Protein AF-A0A7G3GE17-F1 (afdb_monomer_lite)

Structure (mmCIF, N/CA/C/O backbone):
data_AF-A0A7G3GE17-F1
#
_entry.id   AF-A0A7G3GE17-F1
#
loop_
_atom_site.group_PDB
_atom_site.id
_atom_site.type_symbol
_atom_site.label_atom_id
_atom_site.label_alt_id
_atom_site.label_comp_id
_atom_site.label_asym_id
_atom_site.label_entity_id
_atom_site.label_seq_id
_atom_site.pdbx_PDB_ins_code
_atom_site.Cartn_x
_atom_site.Cartn_y
_atom_site.Cartn_z
_atom_site.occupancy
_atom_site.B_iso_or_equiv
_atom_site.auth_seq_id
_atom_site.auth_comp_id
_atom_site.auth_asym_id
_atom_site.auth_atom_id
_atom_site.pdbx_PDB_model_num
ATOM 1 N N . MET A 1 1 ? 46.575 -24.464 -3.277 1.00 41.38 1 MET A N 1
ATOM 2 C CA . MET A 1 1 ? 46.521 -23.223 -2.482 1.00 41.38 1 MET A CA 1
ATOM 3 C C . MET A 1 1 ? 45.056 -22.891 -2.321 1.00 41.38 1 MET A C 1
ATOM 5 O O . MET A 1 1 ? 44.423 -22.509 -3.297 1.00 41.38 1 MET A O 1
ATOM 9 N N . GLU A 1 2 ? 44.500 -23.187 -1.151 1.00 49.06 2 GLU A N 1
ATOM 10 C CA . GLU A 1 2 ? 43.127 -22.814 -0.815 1.00 49.06 2 GLU A CA 1
ATOM 11 C C . GLU A 1 2 ? 43.085 -21.288 -0.738 1.00 49.06 2 GLU A C 1
ATOM 13 O O . GLU A 1 2 ? 43.788 -20.676 0.062 1.00 49.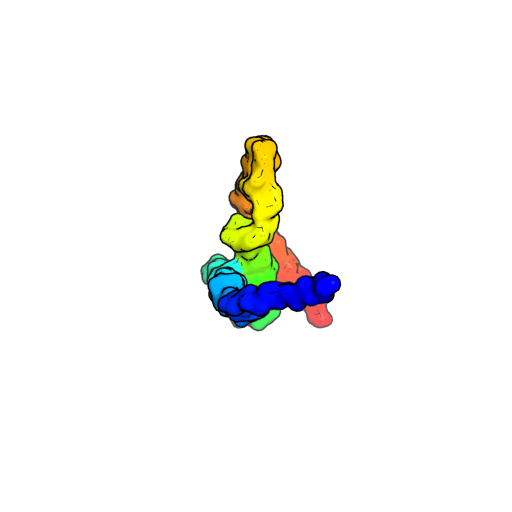06 2 GLU A O 1
ATOM 18 N N . ALA A 1 3 ? 42.363 -20.665 -1.666 1.00 56.28 3 ALA A N 1
ATOM 19 C CA . ALA A 1 3 ? 42.170 -19.229 -1.658 1.00 56.28 3 ALA A CA 1
ATOM 20 C C . ALA A 1 3 ? 41.215 -18.901 -0.506 1.00 56.28 3 ALA A C 1
ATOM 22 O O . ALA A 1 3 ? 40.001 -19.043 -0.654 1.00 56.28 3 ALA A O 1
ATOM 23 N N . GLU A 1 4 ? 41.753 -18.495 0.646 1.00 60.12 4 GLU A N 1
ATOM 24 C CA . GLU A 1 4 ? 40.946 -17.844 1.677 1.00 60.12 4 GLU A CA 1
ATOM 25 C C . GLU A 1 4 ? 40.173 -16.690 1.019 1.00 60.12 4 GLU A C 1
ATOM 27 O O . GLU A 1 4 ? 40.781 -15.849 0.339 1.00 60.12 4 GLU A O 1
ATOM 32 N N . PRO A 1 5 ? 38.835 -16.629 1.154 1.00 61.31 5 PRO A N 1
ATOM 33 C CA . PRO A 1 5 ? 38.090 -15.515 0.608 1.00 61.31 5 PRO A CA 1
ATOM 34 C C . PRO A 1 5 ? 38.575 -14.248 1.306 1.00 61.31 5 PRO A C 1
ATOM 36 O O . PRO A 1 5 ? 38.562 -14.142 2.532 1.00 61.31 5 PRO A O 1
ATOM 39 N N . ARG A 1 6 ? 39.026 -13.287 0.493 1.00 60.81 6 ARG A N 1
ATOM 40 C CA . ARG A 1 6 ? 39.413 -11.937 0.909 1.00 60.81 6 ARG A CA 1
ATOM 41 C C . ARG A 1 6 ? 38.375 -11.458 1.923 1.00 60.81 6 ARG A C 1
ATOM 43 O O . ARG A 1 6 ? 37.195 -11.427 1.589 1.00 60.81 6 ARG A O 1
ATOM 50 N N 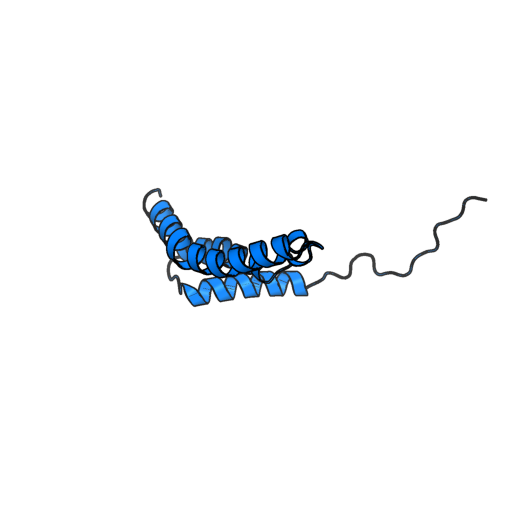. ASN A 1 7 ? 38.787 -11.127 3.144 1.00 60.44 7 ASN A N 1
ATOM 51 C CA . ASN A 1 7 ? 37.881 -10.578 4.147 1.00 60.44 7 ASN A CA 1
ATOM 52 C C . ASN A 1 7 ? 37.350 -9.239 3.604 1.00 60.44 7 ASN A C 1
ATOM 54 O O . ASN A 1 7 ? 38.025 -8.209 3.676 1.00 60.44 7 ASN A O 1
ATOM 58 N N . LEU A 1 8 ? 36.194 -9.278 2.930 1.00 62.47 8 LEU A N 1
ATOM 59 C CA . LEU A 1 8 ? 35.493 -8.095 2.468 1.00 62.47 8 LEU A CA 1
ATOM 60 C C . LEU A 1 8 ? 35.034 -7.403 3.745 1.00 62.47 8 LEU A C 1
ATOM 62 O O . LEU A 1 8 ? 34.080 -7.842 4.376 1.00 62.47 8 LEU A O 1
ATOM 66 N N . ASN A 1 9 ? 35.756 -6.349 4.123 1.00 57.22 9 ASN A N 1
ATOM 67 C CA . ASN A 1 9 ? 35.538 -5.479 5.279 1.00 57.22 9 ASN A CA 1
ATOM 68 C C . ASN A 1 9 ? 34.221 -4.677 5.136 1.00 57.22 9 ASN A C 1
ATOM 70 O O . ASN A 1 9 ? 34.176 -3.457 5.281 1.00 57.22 9 ASN A O 1
ATOM 74 N N . ILE A 1 10 ? 33.153 -5.357 4.724 1.00 62.47 10 ILE A N 1
ATOM 75 C CA . ILE A 1 10 ? 31.809 -4.851 4.535 1.00 62.47 10 ILE A CA 1
ATOM 76 C C . ILE A 1 10 ? 31.070 -5.178 5.829 1.00 62.47 10 ILE A C 1
ATOM 78 O O . ILE A 1 10 ? 31.028 -6.346 6.222 1.00 62.47 10 ILE A O 1
ATOM 82 N N . PRO A 1 11 ? 30.455 -4.194 6.500 1.00 63.25 11 PRO A N 1
ATOM 83 C CA . PRO A 1 11 ? 29.580 -4.494 7.620 1.00 63.25 11 PRO A CA 1
ATOM 84 C C . PRO A 1 11 ? 28.434 -5.385 7.121 1.00 63.25 11 PRO A C 1
ATOM 86 O O . PRO A 1 11 ? 27.567 -4.923 6.378 1.00 63.25 11 PRO A O 1
ATOM 89 N N . LEU A 1 12 ? 28.427 -6.661 7.526 1.00 60.25 12 LEU A N 1
ATOM 90 C CA . LEU A 1 12 ? 27.492 -7.685 7.035 1.00 60.25 12 LEU A CA 1
ATOM 91 C C . LEU A 1 12 ? 26.015 -7.427 7.391 1.00 60.25 12 LEU A C 1
ATOM 93 O O . LEU A 1 12 ? 25.143 -8.182 6.974 1.00 60.25 12 LEU A O 1
ATOM 97 N N . TYR A 1 13 ? 25.699 -6.368 8.136 1.00 56.84 13 TYR A N 1
ATOM 98 C CA . TYR A 1 13 ? 24.318 -5.977 8.394 1.00 56.84 13 TYR A CA 1
ATOM 99 C C . TYR A 1 13 ? 24.226 -4.497 8.779 1.00 56.84 13 TYR A C 1
ATOM 101 O O . TYR A 1 13 ? 24.068 -4.141 9.949 1.00 56.84 13 TYR A O 1
ATOM 109 N N . ARG A 1 14 ? 24.312 -3.589 7.800 1.00 59.12 14 ARG A N 1
ATOM 110 C CA . ARG A 1 14 ? 23.843 -2.217 8.027 1.00 59.12 14 ARG A CA 1
ATOM 111 C C . ARG A 1 14 ? 22.318 -2.261 8.017 1.00 59.12 14 ARG A C 1
ATOM 113 O O . ARG A 1 14 ? 21.707 -2.277 6.955 1.00 59.12 14 ARG A O 1
ATOM 120 N N . ARG A 1 15 ? 21.717 -2.356 9.207 1.00 60.91 15 ARG A N 1
ATOM 121 C CA . ARG A 1 15 ? 20.260 -2.368 9.385 1.00 60.91 15 ARG A CA 1
ATOM 122 C C . ARG A 1 15 ? 19.678 -1.120 8.723 1.00 60.91 15 ARG A C 1
ATOM 124 O O . ARG A 1 15 ? 19.896 -0.009 9.202 1.00 60.91 15 ARG A O 1
ATOM 131 N N . ASP A 1 16 ? 18.997 -1.309 7.599 1.00 68.06 16 ASP A N 1
ATOM 132 C CA . ASP A 1 16 ? 18.428 -0.213 6.826 1.00 68.06 16 ASP A CA 1
ATOM 133 C C . ASP A 1 16 ? 17.122 0.251 7.480 1.00 68.06 16 ASP A C 1
ATOM 135 O O . ASP A 1 16 ? 16.044 -0.314 7.284 1.00 68.06 16 ASP A O 1
ATOM 139 N N . TRP A 1 17 ? 17.237 1.266 8.333 1.00 72.44 17 TRP A N 1
ATOM 140 C CA . TRP A 1 17 ? 16.104 1.862 9.038 1.00 72.44 17 TRP A CA 1
ATOM 141 C C . TRP A 1 17 ? 15.135 2.574 8.093 1.00 72.44 17 TRP A C 1
ATOM 143 O O . TRP A 1 17 ? 13.973 2.757 8.453 1.00 72.44 17 TRP A O 1
ATOM 153 N N . ASN A 1 18 ? 15.564 2.927 6.877 1.00 73.25 18 ASN A N 1
ATOM 154 C CA . ASN A 1 18 ? 14.719 3.640 5.922 1.00 73.25 18 ASN A CA 1
ATOM 155 C C . ASN A 1 18 ? 13.505 2.803 5.508 1.00 73.25 18 ASN A C 1
ATOM 157 O O . ASN A 1 18 ? 12.409 3.342 5.382 1.00 73.25 18 ASN A O 1
ATOM 161 N N . GLY A 1 19 ? 13.665 1.481 5.381 1.00 69.75 19 GLY A N 1
ATOM 162 C CA . GLY A 1 19 ? 12.551 0.574 5.099 1.00 69.75 19 GLY A CA 1
ATOM 163 C C . GLY A 1 19 ? 11.508 0.551 6.221 1.00 69.75 19 GLY A C 1
ATOM 164 O O . GLY A 1 19 ? 10.310 0.567 5.948 1.00 69.75 19 GLY A O 1
ATOM 165 N N . LEU A 1 20 ? 11.951 0.587 7.483 1.00 75.56 20 LEU A N 1
ATOM 166 C CA . LEU A 1 20 ? 11.057 0.637 8.645 1.00 75.56 20 LEU A CA 1
ATOM 167 C C . LEU A 1 20 ? 10.319 1.976 8.734 1.00 75.56 20 LEU A C 1
ATOM 169 O O . LEU A 1 20 ? 9.100 1.986 8.897 1.00 75.56 20 LEU A O 1
ATOM 173 N N . TRP A 1 21 ? 11.026 3.097 8.567 1.00 78.31 21 TRP A N 1
ATOM 174 C CA . TRP A 1 21 ? 10.408 4.428 8.546 1.00 78.31 21 TRP A CA 1
ATOM 175 C C . TRP A 1 21 ? 9.404 4.580 7.411 1.00 78.31 21 TRP A C 1
ATOM 177 O O . TRP A 1 21 ? 8.358 5.197 7.593 1.00 78.31 21 TRP A O 1
ATOM 187 N N . PHE A 1 22 ? 9.686 3.974 6.262 1.00 79.06 22 PHE A N 1
ATOM 188 C CA . PHE A 1 22 ? 8.784 3.985 5.126 1.00 79.06 22 PHE A CA 1
ATOM 189 C C . PHE A 1 22 ? 7.501 3.182 5.394 1.00 79.06 22 PHE A C 1
ATOM 191 O O . PHE A 1 22 ? 6.405 3.656 5.096 1.00 79.06 22 PHE A O 1
ATOM 198 N N . VAL A 1 23 ? 7.610 2.002 6.016 1.00 78.38 23 VAL A N 1
ATOM 199 C CA . VAL A 1 23 ? 6.437 1.219 6.445 1.00 78.38 23 VAL A CA 1
ATOM 200 C C . VAL A 1 23 ? 5.606 2.011 7.456 1.00 78.38 23 VAL A C 1
ATOM 202 O O . VAL A 1 23 ? 4.396 2.150 7.277 1.00 78.38 23 VAL A O 1
ATOM 205 N N . LEU A 1 24 ? 6.245 2.605 8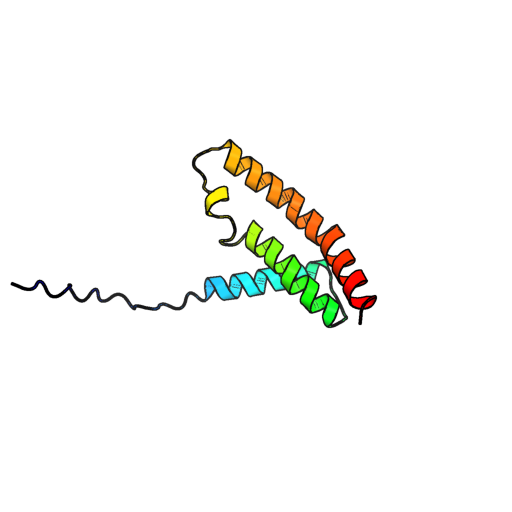.466 1.00 80.06 24 LEU A N 1
ATOM 206 C CA . LEU A 1 24 ? 5.555 3.438 9.454 1.00 80.06 24 LEU A CA 1
ATOM 207 C C . LEU A 1 24 ? 4.889 4.664 8.810 1.00 80.06 24 LEU A C 1
ATOM 209 O O . LEU A 1 24 ? 3.737 4.962 9.114 1.00 80.06 24 LEU A O 1
ATOM 213 N N . GLY A 1 25 ? 5.570 5.329 7.874 1.00 81.19 25 GLY A N 1
ATOM 214 C CA . GLY A 1 25 ? 5.025 6.450 7.108 1.00 81.19 25 GLY A CA 1
ATOM 215 C C . GLY A 1 25 ? 3.819 6.047 6.259 1.00 81.19 25 GLY A C 1
ATOM 216 O O . GLY A 1 25 ? 2.810 6.745 6.258 1.00 81.19 25 GLY A O 1
ATOM 217 N N . SER A 1 26 ? 3.871 4.883 5.607 1.00 80.56 26 SER A N 1
ATOM 218 C CA . SER A 1 26 ? 2.753 4.359 4.812 1.00 80.56 26 SER A CA 1
ATOM 219 C C . SER A 1 26 ? 1.516 4.067 5.670 1.00 80.56 26 SER A C 1
ATOM 221 O O . SER A 1 26 ? 0.399 4.431 5.295 1.00 80.56 26 SER A O 1
ATOM 223 N N . ALA A 1 27 ? 1.719 3.499 6.863 1.00 78.00 27 ALA A N 1
ATOM 224 C CA . ALA A 1 27 ? 0.656 3.262 7.832 1.00 78.00 27 ALA A CA 1
ATOM 225 C C . ALA A 1 27 ? 0.084 4.583 8.373 1.00 78.00 27 ALA A C 1
ATOM 227 O O . ALA A 1 27 ? -1.133 4.730 8.471 1.00 78.00 27 ALA A O 1
ATOM 228 N N . ALA A 1 28 ? 0.938 5.573 8.650 1.00 80.69 28 ALA A N 1
ATOM 229 C CA . ALA A 1 28 ? 0.516 6.901 9.085 1.00 80.69 28 ALA A CA 1
ATOM 230 C C . ALA A 1 28 ? -0.298 7.639 8.007 1.00 80.69 28 ALA A C 1
ATOM 232 O O . ALA A 1 28 ? -1.328 8.231 8.324 1.00 80.69 28 ALA A O 1
ATOM 233 N N . CYS A 1 29 ? 0.098 7.567 6.732 1.00 80.62 29 CYS A N 1
ATOM 234 C CA . CYS A 1 29 ? -0.669 8.133 5.617 1.00 80.62 29 CYS A CA 1
ATOM 235 C C . CYS A 1 29 ? -2.049 7.478 5.479 1.00 80.62 29 CYS A C 1
ATOM 237 O O . CYS A 1 29 ? -3.049 8.172 5.289 1.00 80.62 29 CYS A O 1
ATOM 239 N N . ALA A 1 30 ? -2.117 6.152 5.612 1.00 79.06 30 ALA A N 1
ATOM 240 C CA . ALA A 1 30 ? -3.378 5.422 5.596 1.00 79.06 30 ALA A CA 1
ATOM 241 C C . ALA A 1 30 ? -4.289 5.798 6.771 1.00 79.06 30 ALA A C 1
ATOM 243 O O . ALA A 1 30 ? -5.490 6.015 6.599 1.00 79.06 30 ALA A O 1
ATOM 244 N N . TRP A 1 31 ? -3.704 5.937 7.960 1.00 77.44 31 TRP A N 1
ATOM 245 C CA . TRP A 1 31 ? -4.417 6.385 9.147 1.00 77.44 31 TRP A CA 1
ATOM 246 C C . TRP A 1 31 ? -4.932 7.823 9.002 1.00 77.44 31 TRP A C 1
ATOM 248 O O . TRP A 1 31 ? -6.095 8.079 9.302 1.00 77.44 31 TRP A O 1
ATOM 258 N N . LEU A 1 32 ? -4.123 8.749 8.474 1.00 81.12 32 LEU A N 1
ATOM 259 C CA . LEU A 1 32 ? -4.523 10.142 8.230 1.00 81.12 32 LEU A CA 1
ATOM 260 C C . LEU A 1 32 ? -5.684 10.266 7.239 1.00 81.12 32 LEU A C 1
ATOM 262 O O . LEU A 1 32 ? -6.503 11.177 7.378 1.00 81.12 32 LEU A O 1
ATOM 266 N N . TRP A 1 33 ? -5.762 9.363 6.260 1.00 78.88 33 TRP A N 1
ATOM 267 C CA . TRP A 1 33 ? -6.845 9.337 5.280 1.00 78.88 33 TRP A CA 1
ATOM 268 C C . TRP A 1 33 ? -8.193 8.978 5.917 1.00 78.88 33 TRP A C 1
ATOM 270 O O . TRP A 1 33 ? -9.193 9.648 5.668 1.00 78.88 33 TRP A O 1
ATOM 280 N N . HIS A 1 34 ? -8.226 7.937 6.752 1.00 73.25 34 HIS A N 1
ATOM 281 C CA . HIS A 1 34 ? -9.473 7.416 7.324 1.00 73.25 34 HIS A CA 1
ATOM 282 C C . HIS A 1 34 ? -9.832 7.988 8.697 1.00 73.25 34 HIS A C 1
ATOM 284 O O . HIS A 1 34 ? -11.000 7.950 9.077 1.00 73.25 34 HIS A O 1
ATOM 290 N N . LYS A 1 35 ? -8.844 8.489 9.446 1.00 76.81 35 LYS A N 1
ATOM 291 C CA . LYS A 1 35 ? -8.962 8.934 10.846 1.00 76.81 35 LYS A CA 1
ATOM 292 C C . LYS A 1 35 ? -9.805 7.982 11.718 1.00 76.81 35 LYS A C 1
ATOM 294 O O . LYS A 1 35 ? -10.743 8.430 12.382 1.00 76.81 35 LYS A O 1
ATOM 299 N N . PRO A 1 36 ? -9.518 6.668 11.713 1.00 74.06 36 PRO A N 1
ATOM 300 C CA . PRO A 1 36 ? -10.307 5.708 12.471 1.00 74.06 36 PRO A CA 1
ATOM 301 C C . PRO A 1 36 ? -10.132 5.919 13.981 1.00 74.06 36 PRO A C 1
ATOM 303 O O . PRO A 1 36 ? -9.013 6.078 14.469 1.00 74.06 36 PRO A O 1
ATOM 306 N N . THR A 1 37 ? -11.239 5.881 14.725 1.00 75.38 37 THR A N 1
ATOM 307 C CA . THR A 1 37 ? -11.269 6.047 16.192 1.00 75.38 37 THR A CA 1
ATOM 308 C C . THR A 1 37 ? -11.366 4.720 16.950 1.00 75.38 37 THR A C 1
ATOM 310 O O . THR A 1 37 ? -11.025 4.654 18.126 1.00 75.38 37 THR A O 1
ATOM 313 N N . GLN A 1 38 ? -11.800 3.648 16.284 1.00 79.12 38 GLN A N 1
ATOM 314 C CA . GLN A 1 38 ? -11.905 2.305 16.858 1.00 79.12 38 GLN A CA 1
ATOM 315 C C . GLN A 1 38 ? -10.629 1.496 16.591 1.00 79.12 38 GLN A C 1
ATOM 317 O O . GLN A 1 38 ? -10.135 1.481 15.464 1.00 79.12 38 GLN A O 1
ATOM 322 N N . LEU A 1 39 ? -10.135 0.755 17.591 1.00 77.62 39 LEU A N 1
ATOM 323 C CA . LEU A 1 39 ? -8.947 -0.109 17.470 1.00 77.62 39 LEU A CA 1
ATOM 324 C C . LEU A 1 39 ? -8.959 -1.058 16.250 1.00 77.62 39 LEU A C 1
ATOM 326 O O . LEU A 1 39 ? -7.975 -1.042 15.509 1.00 77.62 39 LEU A O 1
ATOM 330 N N . PRO A 1 40 ? -10.032 -1.827 15.965 1.00 77.94 40 PRO A N 1
ATOM 331 C CA . PRO A 1 40 ? -10.067 -2.691 14.779 1.00 77.94 40 PRO A CA 1
ATOM 332 C C . PRO A 1 40 ? -10.051 -1.900 13.461 1.00 77.94 40 PRO A C 1
ATOM 334 O O . PRO A 1 40 ? -9.483 -2.341 12.468 1.00 77.94 40 PRO A O 1
ATOM 337 N N . ALA A 1 41 ? -10.621 -0.695 13.439 1.00 72.88 41 ALA A N 1
ATOM 338 C CA . ALA A 1 41 ? -10.581 0.168 12.262 1.00 72.88 41 ALA A CA 1
ATOM 339 C C . ALA A 1 41 ? -9.174 0.740 12.019 1.00 72.88 41 ALA A C 1
ATOM 341 O O . ALA A 1 41 ? -8.747 0.879 10.869 1.00 72.88 41 ALA A O 1
ATOM 342 N N . ILE A 1 42 ? -8.443 1.052 13.097 1.00 79.50 42 ILE A N 1
ATOM 343 C CA . ILE A 1 42 ? -7.052 1.517 13.048 1.00 79.50 42 ILE A CA 1
ATOM 344 C C . ILE A 1 42 ? -6.162 0.427 12.458 1.00 79.50 42 ILE A C 1
ATOM 346 O O . ILE A 1 42 ? -5.414 0.706 11.522 1.00 79.50 42 ILE A O 1
ATOM 350 N N . THR A 1 43 ? -6.258 -0.809 12.953 1.00 81.44 43 THR A N 1
ATOM 351 C CA . THR A 1 43 ? -5.421 -1.912 12.460 1.00 81.44 43 THR A CA 1
ATOM 352 C C . THR A 1 43 ? -5.697 -2.212 10.991 1.00 81.44 43 THR A C 1
ATOM 354 O O . THR A 1 43 ? -4.748 -2.299 10.215 1.00 81.44 43 THR A O 1
ATOM 357 N N . ILE A 1 44 ? -6.963 -2.274 10.569 1.00 80.75 44 ILE A N 1
ATOM 358 C CA . ILE A 1 44 ? -7.323 -2.503 9.159 1.00 80.75 44 ILE A CA 1
ATOM 359 C C . ILE A 1 44 ? -6.807 -1.366 8.271 1.00 80.75 44 ILE A C 1
ATOM 361 O O . ILE A 1 44 ? -6.188 -1.630 7.241 1.00 80.75 44 ILE A O 1
ATOM 365 N N . SER A 1 45 ? -6.994 -0.107 8.675 1.00 7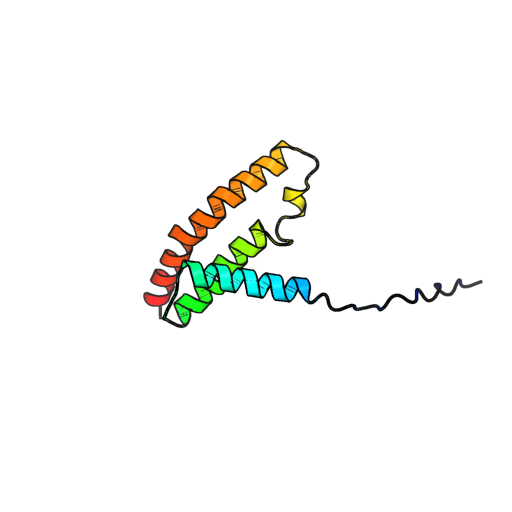9.50 45 SER A N 1
ATOM 366 C CA . SER A 1 45 ? -6.533 1.047 7.889 1.00 79.50 45 SER A CA 1
ATOM 367 C C . SER A 1 45 ? -5.009 1.074 7.769 1.00 79.50 45 SER A C 1
ATOM 369 O O . SER A 1 45 ? -4.480 1.236 6.672 1.00 79.50 45 SER A O 1
ATOM 371 N N . CYS A 1 46 ? -4.289 0.855 8.871 1.00 81.38 46 CYS A N 1
ATOM 372 C CA . CYS A 1 46 ? -2.828 0.839 8.881 1.00 81.38 46 CYS A CA 1
ATOM 373 C C . CYS A 1 46 ? -2.252 -0.344 8.099 1.00 81.38 46 CYS A C 1
ATOM 375 O O . CYS A 1 46 ? -1.278 -0.167 7.374 1.00 81.38 46 CYS A O 1
ATOM 377 N N . VAL A 1 47 ? -2.840 -1.537 8.218 1.00 83.19 47 VAL A N 1
ATOM 378 C CA . VAL A 1 47 ? -2.341 -2.737 7.534 1.00 83.19 47 VAL A CA 1
ATOM 379 C C . VAL A 1 47 ? -2.709 -2.696 6.058 1.00 83.19 47 VAL A C 1
ATOM 381 O O . VAL A 1 47 ? -1.824 -2.726 5.215 1.00 83.19 47 VAL A O 1
ATOM 384 N N . VAL A 1 48 ? -3.993 -2.588 5.720 1.00 84.19 48 VAL A N 1
ATOM 385 C CA . VAL A 1 48 ? -4.463 -2.674 4.328 1.00 84.19 48 VAL A CA 1
ATOM 386 C C . VAL A 1 48 ? -4.105 -1.409 3.555 1.00 84.19 48 VAL A C 1
ATOM 388 O O . VAL A 1 48 ? -3.564 -1.480 2.452 1.00 84.19 48 VAL A O 1
ATOM 391 N N . GLY A 1 49 ? -4.350 -0.244 4.151 1.00 81.38 49 GLY A N 1
ATOM 392 C CA . GLY A 1 49 ? -4.005 1.033 3.541 1.00 81.38 49 GLY A CA 1
ATOM 393 C C . GLY A 1 49 ? -2.497 1.287 3.520 1.00 81.38 49 GLY A C 1
ATOM 394 O O . GLY A 1 49 ? -1.970 1.757 2.511 1.00 81.38 49 GLY A O 1
ATOM 395 N N . GLY A 1 50 ? -1.778 0.920 4.587 1.00 80.62 50 GLY A N 1
ATOM 396 C CA . GLY A 1 50 ? -0.315 0.993 4.607 1.00 80.62 50 GLY A CA 1
ATOM 397 C C . GLY A 1 50 ? 0.314 0.059 3.579 1.00 80.62 50 GLY A C 1
ATOM 398 O O . GLY A 1 50 ? 1.215 0.474 2.857 1.00 80.62 50 GLY A O 1
ATOM 399 N N . LEU A 1 51 ? -0.217 -1.156 3.407 1.00 82.94 51 LEU A N 1
ATOM 400 C CA . LEU A 1 51 ? 0.224 -2.087 2.367 1.00 82.94 51 LEU A CA 1
ATOM 401 C C . LEU A 1 51 ? -0.041 -1.543 0.956 1.00 82.94 51 LEU A C 1
ATOM 403 O O . LEU A 1 51 ? 0.830 -1.650 0.095 1.00 82.94 51 LEU A O 1
ATOM 407 N N . ALA A 1 52 ? -1.187 -0.900 0.718 1.00 83.31 52 ALA A N 1
ATOM 408 C CA . ALA A 1 52 ? -1.472 -0.250 -0.562 1.00 83.31 52 ALA A CA 1
ATOM 409 C C . ALA A 1 52 ? -0.446 0.854 -0.884 1.00 83.31 52 ALA A C 1
ATOM 411 O O . ALA A 1 52 ? 0.113 0.885 -1.983 1.00 83.31 52 ALA A O 1
ATOM 412 N N . PHE A 1 53 ? -0.125 1.710 0.090 1.00 81.25 53 PHE A N 1
ATOM 413 C CA . PHE A 1 53 ? 0.926 2.720 -0.063 1.00 81.25 53 PHE A CA 1
ATOM 414 C C . PHE A 1 53 ? 2.323 2.108 -0.186 1.00 81.25 53 PHE A C 1
ATOM 416 O O . PHE A 1 53 ? 3.145 2.610 -0.953 1.00 81.25 53 PHE A O 1
ATOM 423 N N . TRP A 1 54 ? 2.593 1.003 0.506 1.00 81.94 54 TRP A N 1
ATOM 424 C CA . TRP A 1 54 ? 3.865 0.298 0.412 1.00 81.94 54 TRP A CA 1
ATOM 425 C C . TRP A 1 54 ? 4.086 -0.330 -0.965 1.00 81.94 54 TRP A C 1
ATOM 427 O O . TRP A 1 54 ? 5.183 -0.244 -1.520 1.00 81.94 54 TRP A O 1
ATOM 437 N N . LEU A 1 55 ? 3.036 -0.887 -1.566 1.00 81.12 55 LEU A N 1
ATOM 438 C CA . LEU A 1 55 ? 3.063 -1.371 -2.944 1.00 81.12 55 LEU A CA 1
ATOM 439 C C . LEU A 1 55 ? 3.204 -0.223 -3.949 1.00 81.12 55 LEU A C 1
ATOM 441 O O . LEU A 1 55 ? 3.905 -0.368 -4.949 1.00 81.12 55 LEU A O 1
ATOM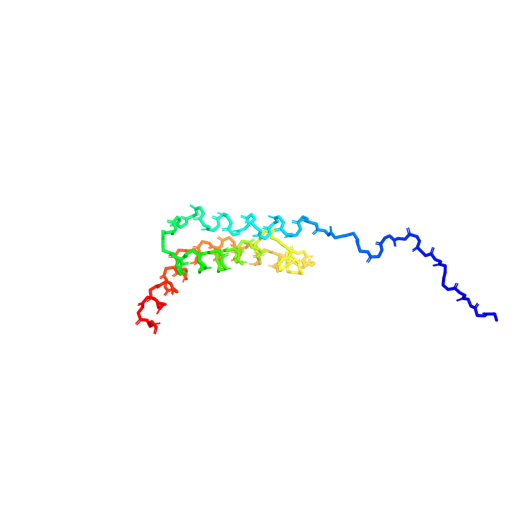 445 N N . ALA A 1 56 ? 2.590 0.932 -3.688 1.00 80.31 56 ALA A N 1
ATOM 446 C CA . ALA A 1 56 ? 2.614 2.064 -4.610 1.00 80.31 56 ALA A CA 1
ATOM 447 C C . ALA A 1 56 ? 3.926 2.851 -4.594 1.00 80.31 56 ALA A C 1
ATOM 449 O O . ALA A 1 56 ? 4.531 3.087 -5.641 1.00 80.31 56 ALA A O 1
ATOM 450 N N . LEU A 1 57 ? 4.394 3.220 -3.409 1.00 76.75 57 LEU A N 1
ATOM 451 C CA . LEU A 1 57 ? 5.512 4.142 -3.208 1.00 76.75 57 LEU A CA 1
ATOM 452 C C . LEU A 1 57 ? 6.767 3.442 -2.670 1.00 76.75 57 LEU A C 1
ATOM 454 O O . LEU A 1 57 ? 7.859 3.994 -2.756 1.00 76.75 57 LEU A O 1
ATOM 458 N N . GLY A 1 58 ? 6.616 2.240 -2.115 1.00 75.69 58 GLY A N 1
ATOM 459 C CA . GLY A 1 58 ? 7.711 1.474 -1.532 1.00 75.69 58 GLY A CA 1
ATOM 460 C C . GLY A 1 58 ? 8.358 0.494 -2.505 1.00 75.69 58 GLY A C 1
ATOM 461 O O . GLY A 1 58 ? 8.073 0.517 -3.707 1.00 75.69 58 GLY A O 1
ATOM 462 N N . PRO A 1 59 ? 9.202 -0.415 -1.979 1.00 75.06 59 PRO A N 1
ATOM 463 C CA . PRO A 1 59 ? 9.874 -1.435 -2.780 1.00 75.06 59 PRO A CA 1
ATOM 464 C C . PRO A 1 59 ? 8.912 -2.487 -3.350 1.00 75.06 59 PRO A C 1
ATOM 466 O O . PRO A 1 59 ? 9.296 -3.287 -4.210 1.00 75.06 59 PRO A O 1
ATOM 469 N N . GLY A 1 60 ? 7.657 -2.494 -2.892 1.00 72.12 60 GLY A N 1
ATOM 470 C CA . GLY A 1 60 ? 6.614 -3.331 -3.453 1.00 72.12 60 GLY A CA 1
ATOM 471 C C . GLY A 1 60 ? 6.449 -3.079 -4.952 1.00 72.12 60 GLY A C 1
ATOM 472 O O . GLY A 1 60 ? 6.459 -1.943 -5.418 1.00 72.12 60 GLY A O 1
ATOM 473 N N . LEU A 1 61 ? 6.336 -4.162 -5.723 1.00 79.62 61 LEU A N 1
ATOM 474 C CA . LEU A 1 61 ? 6.195 -4.137 -7.185 1.00 79.62 61 LEU A CA 1
ATOM 475 C C . LEU A 1 61 ? 7.342 -3.439 -7.947 1.00 79.62 61 LEU A C 1
ATOM 477 O O . LEU A 1 61 ? 7.181 -3.176 -9.137 1.00 79.62 61 LEU A O 1
ATOM 481 N N . ASN A 1 62 ? 8.516 -3.197 -7.342 1.00 83.19 62 ASN A N 1
ATOM 482 C CA . ASN A 1 62 ? 9.661 -2.583 -8.040 1.00 83.19 62 ASN A CA 1
ATOM 483 C C . ASN A 1 62 ? 10.025 -3.307 -9.343 1.00 83.19 62 ASN A C 1
ATOM 485 O O . ASN A 1 62 ? 10.296 -2.662 -10.353 1.00 83.19 62 ASN A O 1
ATOM 489 N N . ARG A 1 63 ? 9.934 -4.642 -9.352 1.00 81.38 63 ARG A N 1
ATOM 490 C CA . ARG A 1 63 ? 10.136 -5.463 -10.555 1.00 81.38 63 ARG A CA 1
ATOM 491 C C . ARG A 1 63 ? 9.242 -5.041 -11.729 1.00 81.38 63 ARG A C 1
ATOM 493 O O . ARG A 1 63 ? 9.669 -5.117 -12.873 1.00 81.38 63 ARG A O 1
ATOM 500 N N . PHE A 1 64 ? 8.017 -4.600 -11.453 1.00 83.19 64 PHE A N 1
ATOM 501 C CA . PHE A 1 64 ? 7.054 -4.169 -12.467 1.00 83.19 64 PHE A CA 1
ATOM 502 C C . PHE A 1 64 ? 7.160 -2.665 -12.766 1.00 83.19 64 PHE A C 1
ATOM 504 O O . PHE A 1 64 ? 7.033 -2.256 -13.918 1.00 83.19 64 PHE A O 1
ATOM 511 N N . LYS A 1 65 ? 7.481 -1.840 -11.757 1.00 82.25 65 LYS A N 1
ATOM 512 C CA . LYS A 1 65 ? 7.701 -0.386 -11.910 1.00 82.25 65 LYS A CA 1
ATOM 513 C C . LYS A 1 65 ? 8.919 -0.046 -12.774 1.00 82.25 65 LYS A C 1
ATOM 515 O O . LYS A 1 65 ? 8.899 0.952 -13.497 1.00 82.25 65 LYS A O 1
ATOM 520 N N . TYR A 1 66 ? 9.959 -0.873 -12.702 1.00 87.19 66 TYR A N 1
ATOM 521 C CA . TYR A 1 66 ? 11.211 -0.712 -13.448 1.00 87.19 66 TYR A CA 1
ATOM 522 C C . TYR A 1 66 ? 11.376 -1.755 -14.557 1.00 87.19 66 TYR A C 1
ATOM 524 O O . TYR A 1 66 ? 12.486 -1.994 -15.014 1.00 87.19 66 TYR A O 1
ATOM 532 N N . HIS A 1 67 ? 10.284 -2.390 -14.986 1.00 88.69 67 HIS A N 1
ATOM 533 C CA . HIS A 1 67 ? 10.332 -3.385 -16.050 1.00 88.69 67 HIS A CA 1
ATOM 534 C C . HIS A 1 67 ? 10.791 -2.757 -17.376 1.00 88.69 67 HIS A C 1
ATOM 536 O O . HIS A 1 67 ? 10.335 -1.676 -17.729 1.00 88.69 67 HIS A O 1
ATOM 542 N N . ASP A 1 68 ? 11.606 -3.452 -18.170 1.00 88.94 68 ASP A N 1
ATOM 543 C CA . ASP A 1 68 ? 12.109 -2.909 -19.448 1.00 88.94 68 ASP A CA 1
ATOM 544 C C . ASP A 1 68 ? 10.998 -2.533 -20.447 1.00 88.94 68 ASP A C 1
ATOM 546 O O . ASP A 1 68 ? 11.149 -1.626 -21.264 1.00 88.94 68 ASP A O 1
ATOM 550 N N . SER A 1 69 ? 9.840 -3.197 -20.358 1.00 89.56 69 SER A N 1
ATOM 551 C CA . SER A 1 69 ? 8.683 -2.908 -21.197 1.00 89.56 69 SER A CA 1
ATOM 552 C C . SER A 1 69 ? 7.930 -1.688 -20.677 1.00 89.56 69 SER A C 1
ATOM 554 O O . SER A 1 69 ? 7.356 -1.695 -19.583 1.00 89.56 69 SER A O 1
ATOM 556 N N . PHE A 1 70 ? 7.862 -0.653 -21.512 1.00 89.00 70 PHE A N 1
ATOM 557 C CA . PHE A 1 70 ? 7.121 0.576 -21.231 1.00 89.00 70 PHE A CA 1
ATOM 558 C C . PHE A 1 70 ? 5.643 0.317 -20.911 1.00 89.00 70 PHE A C 1
ATOM 560 O O . PHE A 1 70 ? 5.091 0.946 -20.010 1.00 89.00 70 PHE A O 1
ATOM 567 N N . ILE A 1 71 ? 5.021 -0.647 -21.597 1.00 92.88 71 ILE A N 1
ATOM 568 C CA . ILE A 1 71 ? 3.611 -1.010 -21.400 1.00 92.88 71 ILE A CA 1
ATOM 569 C C . ILE A 1 71 ? 3.390 -1.538 -19.981 1.00 92.88 71 ILE A C 1
ATOM 571 O O . ILE A 1 71 ? 2.447 -1.127 -19.311 1.00 92.88 71 ILE A O 1
ATOM 575 N N . VAL A 1 72 ? 4.282 -2.405 -19.492 1.00 87.56 72 VAL A N 1
ATOM 576 C CA . VAL A 1 72 ? 4.180 -2.982 -18.143 1.00 87.56 72 VAL A CA 1
ATOM 577 C C . VAL A 1 72 ? 4.377 -1.905 -17.077 1.00 87.56 72 VAL A C 1
ATOM 579 O O . VAL A 1 72 ? 3.629 -1.866 -16.098 1.00 87.56 72 VAL A O 1
ATOM 582 N N . ARG A 1 73 ? 5.324 -0.981 -17.286 1.00 86.94 73 ARG A N 1
ATOM 583 C CA . ARG A 1 73 ? 5.541 0.159 -16.381 1.00 86.94 73 ARG A CA 1
ATOM 584 C C . ARG A 1 73 ? 4.308 1.051 -16.292 1.00 86.94 73 ARG A C 1
ATOM 586 O O . ARG A 1 73 ? 3.877 1.377 -15.188 1.00 86.94 73 ARG A O 1
ATOM 593 N N . TRP A 1 74 ? 3.716 1.402 -17.433 1.00 88.25 74 TRP A N 1
ATOM 594 C CA . TRP A 1 74 ? 2.502 2.218 -17.479 1.00 88.25 74 TRP A CA 1
ATOM 595 C C . TRP A 1 74 ? 1.292 1.513 -16.887 1.00 88.25 74 TRP A C 1
ATOM 597 O O . TRP A 1 74 ? 0.584 2.114 -16.085 1.00 88.25 74 TRP A O 1
ATOM 607 N N . ALA A 1 75 ? 1.083 0.239 -17.214 1.00 89.25 75 ALA A N 1
ATOM 608 C CA . ALA A 1 75 ? 0.008 -0.552 -16.628 1.00 89.25 75 ALA A CA 1
ATOM 609 C C . ALA A 1 75 ? 0.139 -0.610 -15.100 1.00 89.25 75 ALA A C 1
ATOM 611 O O . ALA A 1 75 ? -0.838 -0.392 -14.390 1.00 89.25 75 ALA A O 1
ATOM 612 N N . THR A 1 76 ? 1.358 -0.812 -14.591 1.00 88.56 76 THR A N 1
ATOM 613 C CA . THR A 1 76 ? 1.638 -0.805 -13.148 1.00 88.56 76 THR A CA 1
ATOM 614 C C . THR A 1 76 ? 1.368 0.569 -12.539 1.00 88.56 76 THR A C 1
ATOM 616 O O . THR A 1 76 ? 0.734 0.662 -11.494 1.00 88.56 76 THR A O 1
ATOM 619 N N . PHE A 1 77 ? 1.802 1.647 -13.190 1.00 85.94 77 PHE A N 1
ATOM 620 C CA . PHE A 1 77 ? 1.572 3.010 -12.713 1.00 85.94 77 PHE A CA 1
ATOM 621 C C . PHE A 1 77 ? 0.080 3.357 -12.640 1.00 85.94 77 PHE A C 1
ATOM 623 O O . PHE A 1 77 ? -0.395 3.824 -11.605 1.00 85.94 77 PHE A O 1
ATOM 630 N N . VAL A 1 78 ? -0.678 3.060 -13.698 1.00 89.44 78 VAL A N 1
ATOM 631 C CA . VAL A 1 78 ? -2.134 3.266 -13.740 1.00 89.44 78 VAL A CA 1
ATOM 632 C C . VAL A 1 78 ? -2.830 2.401 -12.690 1.00 89.44 78 VAL A C 1
ATOM 634 O O . VAL A 1 78 ? -3.681 2.901 -11.955 1.00 89.44 78 VAL A O 1
ATOM 637 N N . ALA A 1 79 ? -2.433 1.133 -12.557 1.00 87.94 79 ALA A N 1
ATOM 638 C CA . ALA A 1 79 ? -2.973 0.237 -11.540 1.00 87.94 79 ALA A CA 1
ATOM 639 C C . ALA A 1 79 ? -2.730 0.761 -10.119 1.00 87.94 79 ALA A C 1
ATOM 641 O O . ALA A 1 79 ? -3.601 0.618 -9.269 1.00 87.94 79 ALA A O 1
ATOM 642 N N . LEU A 1 80 ? -1.593 1.408 -9.852 1.00 87.12 80 LEU A N 1
ATOM 643 C CA . LEU A 1 80 ? -1.312 2.015 -8.550 1.00 87.12 80 LEU A CA 1
ATOM 644 C C . LEU A 1 80 ? -2.123 3.297 -8.321 1.00 87.12 80 LEU A C 1
ATOM 646 O O . LEU A 1 80 ? -2.702 3.458 -7.246 1.00 87.12 80 LEU A O 1
ATOM 650 N N . ILE A 1 81 ? -2.219 4.175 -9.324 1.00 86.38 81 ILE A N 1
ATOM 651 C CA . ILE A 1 81 ? -3.004 5.418 -9.236 1.00 86.38 81 ILE A CA 1
ATOM 652 C C . ILE A 1 81 ? -4.485 5.135 -9.010 1.00 86.38 81 ILE A C 1
ATOM 654 O O . ILE A 1 81 ? -5.124 5.858 -8.254 1.00 86.38 81 ILE A O 1
ATOM 658 N N . VAL A 1 82 ? -5.041 4.113 -9.659 1.00 88.50 82 VAL A N 1
ATOM 659 C CA . VAL A 1 82 ? -6.461 3.757 -9.520 1.00 88.50 82 VAL A CA 1
ATOM 660 C C . VAL A 1 82 ? -6.679 2.824 -8.328 1.00 88.50 82 VAL A C 1
ATOM 662 O O . VAL A 1 82 ? -7.646 2.975 -7.581 1.00 88.50 82 VAL A O 1
ATOM 665 N N . GLY A 1 83 ? -5.761 1.883 -8.114 1.00 85.62 83 GLY A N 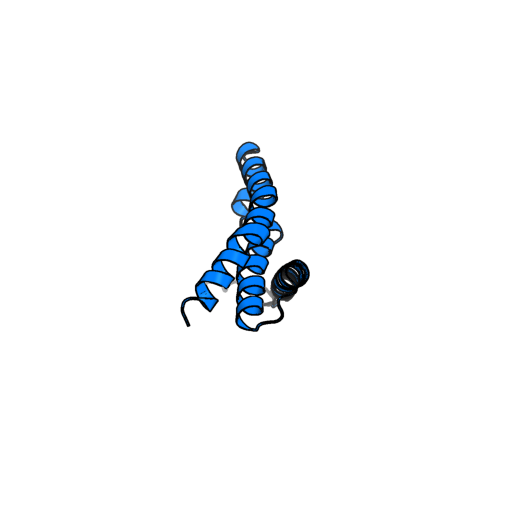1
ATOM 666 C CA . GLY A 1 83 ? -5.859 0.850 -7.090 1.00 85.62 83 GLY A CA 1
ATOM 667 C C . GLY A 1 83 ? -5.744 1.392 -5.671 1.00 85.62 83 GLY A C 1
ATOM 668 O O . GLY A 1 83 ? -6.530 0.987 -4.821 1.00 85.62 83 GLY A O 1
ATOM 669 N N . VAL A 1 84 ? -4.836 2.338 -5.397 1.00 84.00 84 VAL A N 1
ATOM 670 C CA . VAL A 1 84 ? -4.693 2.897 -4.039 1.00 84.00 84 VAL A CA 1
ATOM 671 C C . VAL A 1 84 ? -5.967 3.630 -3.592 1.00 84.00 84 VAL A C 1
ATOM 673 O O . VAL A 1 84 ? -6.501 3.278 -2.538 1.00 84.00 84 VAL A O 1
ATOM 676 N N . PRO A 1 85 ? -6.537 4.574 -4.369 1.00 84.69 85 PRO A N 1
ATOM 677 C CA . PRO A 1 85 ? -7.809 5.199 -4.020 1.00 84.69 85 PRO A CA 1
ATOM 678 C C . PRO A 1 85 ? -8.961 4.201 -3.949 1.00 84.69 85 PRO A C 1
ATOM 680 O O . PRO A 1 85 ? -9.825 4.352 -3.091 1.00 84.69 85 PRO A O 1
ATOM 683 N N . PHE A 1 86 ? -8.987 3.185 -4.817 1.00 87.81 86 PHE A N 1
ATOM 684 C CA . PHE A 1 86 ? -10.019 2.151 -4.779 1.00 87.81 86 PHE A CA 1
ATOM 685 C C . PHE A 1 86 ? -9.970 1.349 -3.472 1.00 87.81 86 PHE A C 1
ATOM 687 O O . PHE A 1 86 ? -10.990 1.209 -2.795 1.00 87.81 86 PHE A O 1
ATOM 694 N N . VAL A 1 87 ? -8.782 0.886 -3.076 1.00 84.56 87 VAL A N 1
ATOM 695 C CA . VAL A 1 87 ? -8.568 0.150 -1.824 1.00 84.56 87 VAL A CA 1
ATOM 696 C C . VAL A 1 87 ? -8.969 1.002 -0.623 1.00 84.56 87 VAL A C 1
ATOM 698 O O . VAL A 1 87 ? -9.727 0.538 0.226 1.00 84.56 87 VAL A O 1
ATOM 701 N N . MET A 1 88 ? -8.542 2.264 -0.579 1.00 81.88 88 MET A N 1
ATOM 702 C CA . MET A 1 88 ? -8.914 3.159 0.518 1.00 81.88 88 MET A CA 1
ATOM 703 C C . MET A 1 88 ? -10.414 3.446 0.540 1.00 81.88 88 MET A C 1
ATOM 705 O O . MET A 1 88 ? -11.054 3.396 1.582 1.00 81.88 88 MET A O 1
ATOM 709 N N . ARG A 1 89 ? -11.024 3.733 -0.608 1.00 83.81 89 ARG A N 1
ATOM 710 C CA . ARG A 1 89 ? -12.414 4.196 -0.650 1.00 83.81 89 ARG A CA 1
ATOM 711 C C . ARG A 1 89 ? -13.441 3.076 -0.495 1.00 83.81 89 ARG A C 1
ATOM 713 O O . ARG A 1 89 ? -14.529 3.351 -0.001 1.00 83.81 89 ARG A O 1
ATOM 720 N N . TRP A 1 90 ? -13.111 1.853 -0.902 1.00 84.25 90 TRP A N 1
ATOM 721 C CA . TRP A 1 90 ? -14.060 0.737 -0.936 1.00 84.25 90 TRP A CA 1
ATOM 722 C C . TRP A 1 90 ? -13.628 -0.440 -0.069 1.00 84.25 90 TRP A C 1
ATOM 724 O O . TRP A 1 90 ? -14.425 -0.929 0.727 1.00 84.25 90 TRP A O 1
ATOM 734 N N . LEU A 1 91 ? -12.371 -0.879 -0.171 1.00 81.62 91 LEU A N 1
ATOM 735 C CA . LEU A 1 91 ? -11.917 -2.096 0.506 1.00 81.62 91 LEU A CA 1
ATOM 736 C C . LEU A 1 91 ? -11.778 -1.904 2.024 1.00 81.62 91 LEU A C 1
ATOM 738 O O . LEU A 1 91 ? -12.244 -2.747 2.784 1.00 81.62 91 LEU A O 1
ATOM 742 N N . VAL A 1 92 ? -11.178 -0.797 2.475 1.00 80.50 92 VAL A N 1
ATOM 743 C CA . VAL A 1 92 ? -10.994 -0.518 3.914 1.00 80.50 92 VAL A CA 1
ATOM 744 C C . VAL A 1 92 ? -12.341 -0.393 4.654 1.00 80.50 92 VAL A C 1
ATOM 746 O O . VAL A 1 92 ? -12.505 -1.065 5.674 1.00 80.50 92 VAL A O 1
ATOM 749 N N . PRO A 1 93 ? -13.340 0.366 4.156 1.00 79.69 93 PRO A N 1
ATOM 750 C CA . PRO A 1 93 ? -14.665 0.415 4.775 1.00 79.69 93 PRO A CA 1
ATOM 751 C C . PRO A 1 93 ? -15.405 -0.928 4.763 1.00 79.69 93 PRO A C 1
ATOM 753 O O . PRO A 1 93 ? -16.050 -1.266 5.751 1.00 79.69 93 PRO A O 1
ATOM 756 N N . LEU A 1 94 ? -15.299 -1.706 3.677 1.00 83.25 94 LEU A N 1
ATOM 757 C CA . LEU A 1 94 ? -15.907 -3.042 3.593 1.00 83.25 94 LEU A CA 1
ATOM 758 C C . LEU A 1 94 ? -15.296 -4.020 4.598 1.00 83.25 94 LEU A C 1
ATOM 760 O O . LEU A 1 94 ? -16.007 -4.793 5.232 1.00 83.25 94 LEU A O 1
ATOM 764 N N . LEU A 1 95 ? -13.975 -3.989 4.765 1.00 80.38 95 LEU A N 1
ATOM 765 C CA . LEU A 1 95 ? -13.301 -4.827 5.753 1.00 80.38 95 LEU A CA 1
ATOM 766 C C . LEU A 1 95 ? -13.673 -4.412 7.175 1.00 80.38 95 LEU A C 1
ATOM 768 O O . LEU A 1 95 ? -13.873 -5.274 8.028 1.00 80.38 95 LEU A O 1
ATOM 772 N N . HIS A 1 96 ? -13.818 -3.110 7.430 1.00 79.56 96 HIS A N 1
ATOM 773 C CA . HIS A 1 96 ? -14.292 -2.627 8.724 1.00 79.56 96 HIS A CA 1
ATOM 774 C C . HIS A 1 96 ? -15.718 -3.103 9.022 1.00 79.56 96 HIS A C 1
ATOM 776 O O . HIS A 1 96 ? -15.950 -3.648 10.100 1.00 79.56 96 HIS A O 1
ATOM 782 N N . SER A 1 97 ? -16.650 -2.992 8.070 1.00 78.88 97 SER A N 1
ATOM 783 C CA . SER A 1 97 ? -18.024 -3.473 8.271 1.00 78.88 97 SER A CA 1
ATOM 784 C C . SER A 1 97 ? -18.100 -4.992 8.443 1.00 78.88 97 SER A C 1
ATOM 786 O O . SER A 1 97 ? -18.884 -5.473 9.262 1.00 78.88 97 SER A O 1
ATOM 788 N N . TYR A 1 98 ? -17.259 -5.755 7.742 1.00 80.31 98 TYR A N 1
ATOM 789 C CA . TYR A 1 98 ? -17.183 -7.209 7.888 1.00 80.31 98 TYR A CA 1
ATOM 790 C C . TYR A 1 98 ? -16.679 -7.637 9.273 1.00 80.31 98 TYR A C 1
ATOM 792 O O . TYR A 1 98 ? -17.256 -8.529 9.892 1.00 80.31 98 TYR A O 1
ATOM 800 N N . VAL A 1 99 ? -15.638 -6.973 9.785 1.00 76.69 99 VAL A N 1
ATOM 801 C CA . VAL A 1 99 ? -15.064 -7.268 11.109 1.00 76.69 99 VAL A CA 1
ATOM 802 C C . VAL A 1 99 ? -15.995 -6.837 12.242 1.00 76.69 99 VAL A C 1
ATOM 804 O O . VAL A 1 99 ? -16.086 -7.522 13.250 1.00 76.69 99 VAL A O 1
ATOM 807 N N . VAL A 1 100 ? -16.733 -5.735 12.084 1.00 72.50 100 VAL A N 1
ATOM 808 C CA . VAL A 1 100 ? -17.724 -5.311 13.089 1.00 72.50 100 VAL A CA 1
ATOM 809 C C . VAL A 1 100 ? -18.962 -6.219 13.096 1.00 72.50 100 VAL A C 1
ATOM 811 O O . VAL A 1 100 ? -19.578 -6.394 14.143 1.00 72.50 100 VAL A O 1
ATOM 814 N N . SER A 1 101 ? -19.336 -6.803 11.953 1.00 72.12 101 SER A N 1
ATOM 815 C CA . SER A 1 101 ? -20.505 -7.694 11.849 1.00 72.12 101 SER A CA 1
ATOM 816 C C . SER A 1 101 ? -20.235 -9.149 12.246 1.00 72.12 101 SER A C 1
ATOM 818 O O . SER A 1 101 ? -21.190 -9.867 12.532 1.00 72.12 101 SER A O 1
ATOM 820 N N . ASN A 1 102 ? -18.970 -9.576 12.302 1.00 61.75 102 ASN A N 1
ATOM 821 C CA . ASN A 1 102 ? -18.556 -10.920 12.715 1.00 61.75 102 ASN A CA 1
ATOM 822 C C . ASN A 1 102 ? -17.562 -10.813 13.889 1.00 61.75 102 ASN A C 1
ATOM 824 O O . ASN A 1 102 ? -16.354 -10.861 13.644 1.00 61.75 102 ASN A O 1
ATOM 828 N N . PRO A 1 103 ? -18.051 -10.584 15.125 1.00 56.41 103 PRO A N 1
ATOM 829 C CA . PRO A 1 103 ? -17.206 -10.456 16.311 1.00 56.41 103 PRO A CA 1
ATOM 830 C C . PRO A 1 103 ? -16.516 -11.765 16.715 1.00 56.41 103 PRO A C 1
ATOM 832 O O . PRO A 1 103 ? -17.108 -12.849 16.504 1.00 56.41 103 PRO A O 1
#

Secondary structure (DSSP, 8-state):
-----------TT---HHHHHHHHHHHHHHHHHH---SHHHHHHIIIIIHHHHHHHHSSTTHHHHT-S-HHHHHHHHHHHHHHHHHIIIIIHHHHHHHHHH--

Foldseek 3Di:
DPPDPDPPPDPPDPPPCVQVVLLVVQLVVQCVLPVDPDPVLSCLSSVQSSVLSCCQVNPNCVCQCPPPDPVSNVVSNVCSVVVNCCCSVPVSVVVVVVVVVPD

Radius of gyration: 19.41 Å; chains: 1; bounding box: 67×33×39 Å

Sequence (103 aa):
MEAEPRNLNIPLYRRDWNGLWFVLGSAACAWLWHKPTQLPAITISCVVGGLAFWLALGPGLNRFKYHDSFIVRWATFVALIVGVPFVMRWLVPLLHSYVVSNP

pLDDT: mean 77.34, std 9.92, range [41.38, 92.88]

Organism: NCBI:txid537